Protein AF-A0A9Q1H5B0-F1 (afdb_monomer_lite)

Sequence (128 aa):
MLDLVQNPGECILKRKNTSKLGCTRTYYPDGYRKRAAGLCFKSESKNEAGVTGKVIGTLGPFDDITVNGTKHRTSVYIFVVTEEFDLWEDKLRIGRTRKWFPIEDAFKQLHRYKPNQESYLREAIMDT

Organism: Holothuria leucospilota (NCBI:txid206669)

Secondary structure (DSSP, 8-state):
-----PPP--B---------TT-PPPB-TTSPEEEEEEEEES-SS--BTTEEEEEEEEEEEEEEE-TT--EEEEEEEEEEEEEE-S--HHHHHH------B-HHHHHHHHHHH-GGGHHHHHHHHHT-

Radius of gyration: 15.84 Å; chains: 1; bounding box: 51×31×33 Å

Structure (mmCIF, N/CA/C/O backbone):
data_AF-A0A9Q1H5B0-F1
#
_entry.id   AF-A0A9Q1H5B0-F1
#
loop_
_atom_site.group_PDB
_atom_site.id
_atom_site.type_symbol
_atom_site.label_atom_id
_atom_site.label_alt_id
_atom_site.label_comp_id
_atom_site.label_asym_id
_atom_site.label_entity_id
_atom_site.label_seq_id
_atom_site.pdbx_PDB_ins_code
_atom_site.Cartn_x
_atom_site.Cartn_y
_atom_site.Cartn_z
_atom_site.occupancy
_atom_site.B_iso_or_equiv
_atom_site.auth_seq_id
_atom_site.auth_comp_id
_atom_site.auth_asym_id
_atom_site.auth_atom_id
_atom_site.pdbx_PDB_model_num
ATOM 1 N N . MET A 1 1 ? -31.238 -14.883 10.762 1.00 30.56 1 MET A N 1
ATOM 2 C CA . MET A 1 1 ? -30.325 -14.358 11.795 1.00 30.56 1 MET A CA 1
ATOM 3 C C . MET A 1 1 ? -28.898 -14.638 11.345 1.00 30.56 1 MET A C 1
ATOM 5 O O . MET A 1 1 ? -28.283 -15.597 11.787 1.00 30.56 1 MET A O 1
ATOM 9 N N . LEU A 1 2 ? -28.446 -13.847 10.375 1.00 21.27 2 LEU A N 1
ATOM 10 C CA . LEU A 1 2 ? -27.081 -13.787 9.842 1.00 21.27 2 LEU A CA 1
ATOM 11 C C . LEU A 1 2 ? -26.926 -12.358 9.315 1.00 21.27 2 LEU A C 1
ATOM 13 O O . LEU A 1 2 ? -26.935 -12.101 8.115 1.00 21.27 2 LEU A O 1
ATOM 17 N N . ASP A 1 3 ? -26.934 -11.425 10.255 1.00 23.72 3 ASP A N 1
ATOM 18 C CA . ASP A 1 3 ? -26.729 -10.006 10.003 1.00 23.72 3 ASP A CA 1
ATOM 19 C C . ASP A 1 3 ? -25.221 -9.698 10.066 1.00 23.72 3 ASP A C 1
ATOM 21 O O . ASP A 1 3 ? -24.465 -10.460 10.668 1.00 23.72 3 ASP A O 1
ATOM 25 N N . LEU A 1 4 ? -24.806 -8.566 9.482 1.00 26.80 4 LEU A N 1
ATOM 26 C CA . LEU A 1 4 ? -23.414 -8.104 9.295 1.00 26.80 4 LEU A CA 1
ATOM 27 C C . LEU A 1 4 ? -22.636 -8.713 8.108 1.00 26.80 4 LEU A C 1
ATOM 29 O O . LEU A 1 4 ? -21.737 -9.531 8.277 1.00 26.80 4 LEU A O 1
ATOM 33 N N . VAL A 1 5 ? -22.817 -8.102 6.934 1.00 28.48 5 VAL A N 1
ATOM 34 C CA . VAL A 1 5 ? -21.684 -7.450 6.248 1.00 28.48 5 VAL A CA 1
ATOM 35 C C . VAL A 1 5 ? -22.138 -6.034 5.881 1.00 28.48 5 VAL A C 1
ATOM 37 O O . VAL A 1 5 ? -23.108 -5.871 5.146 1.00 28.48 5 VAL A O 1
ATOM 40 N N . GLN A 1 6 ? -21.498 -4.999 6.435 1.00 27.52 6 GLN A N 1
ATOM 41 C CA . GLN A 1 6 ? -21.782 -3.609 6.047 1.00 27.52 6 GLN A CA 1
ATOM 42 C C . GLN A 1 6 ? -21.015 -3.231 4.769 1.00 27.52 6 GLN A C 1
ATOM 44 O O . GLN A 1 6 ? -19.975 -3.810 4.464 1.00 27.52 6 GLN A O 1
ATOM 49 N N . ASN A 1 7 ? -21.570 -2.281 4.010 1.00 36.81 7 ASN A N 1
ATOM 50 C CA . ASN A 1 7 ? -21.180 -1.998 2.625 1.00 36.81 7 ASN A CA 1
ATOM 51 C C . ASN A 1 7 ? -19.716 -1.530 2.430 1.00 36.81 7 ASN A C 1
ATOM 53 O O . ASN A 1 7 ? -19.107 -0.984 3.353 1.00 36.81 7 ASN A O 1
ATOM 57 N N . PRO A 1 8 ? -19.148 -1.732 1.223 1.00 50.50 8 PRO A N 1
ATOM 58 C CA . PRO A 1 8 ? -17.708 -1.660 0.993 1.00 50.50 8 PRO A CA 1
ATOM 59 C C . PRO A 1 8 ? -17.161 -0.250 0.723 1.00 50.50 8 PRO A C 1
ATOM 61 O O . PRO A 1 8 ? -17.848 0.629 0.207 1.00 50.50 8 PRO A O 1
ATOM 64 N N . GLY A 1 9 ? -15.845 -0.120 0.926 1.00 38.59 9 GLY A N 1
ATOM 65 C CA . GLY A 1 9 ? -14.994 0.821 0.196 1.00 38.59 9 GLY A CA 1
ATOM 66 C C . GLY A 1 9 ? -14.477 2.028 0.979 1.00 38.59 9 GLY A C 1
ATOM 67 O O . GLY A 1 9 ? -15.200 2.990 1.194 1.00 38.59 9 GLY A O 1
ATOM 68 N N . GLU A 1 10 ? -13.173 2.037 1.274 1.00 35.12 10 GLU A N 1
ATOM 69 C CA . GLU A 1 10 ? -12.375 3.252 1.512 1.00 35.12 10 GLU A CA 1
ATOM 70 C C . GLU A 1 10 ? -10.872 2.898 1.510 1.00 35.12 10 GLU A C 1
ATOM 72 O O . GLU A 1 10 ? -10.498 1.946 2.190 1.00 35.12 10 GLU A O 1
ATOM 77 N N . CYS A 1 11 ? -9.989 3.615 0.787 1.00 38.66 11 CYS A N 1
ATOM 78 C CA . CYS A 1 11 ? -8.556 3.248 0.744 1.00 38.66 11 CYS A CA 1
ATOM 79 C C . CYS A 1 11 ? -7.533 4.367 0.384 1.00 38.66 11 CYS A C 1
ATOM 81 O O . CYS A 1 11 ? -7.876 5.429 -0.133 1.00 38.66 11 CYS A O 1
ATOM 83 N N . ILE A 1 12 ? -6.247 4.037 0.618 1.00 43.06 12 ILE A N 1
ATOM 84 C CA . ILE A 1 12 ? -4.976 4.601 0.080 1.00 43.06 12 ILE A CA 1
ATOM 85 C C . ILE A 1 12 ? -4.292 5.815 0.764 1.00 43.06 12 ILE A C 1
ATOM 87 O O . ILE A 1 12 ? -4.797 6.927 0.885 1.00 43.06 12 ILE A O 1
ATOM 91 N N . LEU A 1 13 ? -3.012 5.590 1.108 1.00 41.44 13 LEU A N 1
ATOM 92 C CA . LEU A 1 13 ? -2.120 6.444 1.907 1.00 41.44 13 LEU A CA 1
ATOM 93 C C . LEU A 1 13 ? -1.075 7.205 1.063 1.00 41.44 13 LEU A C 1
ATOM 95 O O . LEU A 1 13 ? 0.059 6.755 0.865 1.00 41.44 13 LEU A O 1
ATOM 99 N N . LYS A 1 14 ? -1.418 8.415 0.606 1.00 38.38 14 LYS A N 1
ATOM 100 C CA . LYS A 1 14 ? -0.559 9.258 -0.255 1.00 38.38 14 LYS A CA 1
ATOM 101 C C . LYS A 1 14 ? 0.839 9.527 0.339 1.00 38.38 14 LYS A C 1
ATOM 103 O O . LYS A 1 14 ? 0.997 9.773 1.533 1.00 38.38 14 LYS A O 1
ATOM 108 N N . ARG A 1 15 ? 1.870 9.546 -0.517 1.00 40.00 15 ARG A N 1
ATOM 109 C CA . ARG A 1 15 ? 3.246 9.986 -0.198 1.00 40.00 15 ARG A CA 1
ATOM 110 C C . ARG A 1 15 ? 3.581 11.271 -0.965 1.00 40.00 15 ARG A C 1
ATOM 112 O O . ARG A 1 15 ? 3.492 11.281 -2.192 1.00 40.00 15 ARG A O 1
ATOM 119 N N . LYS A 1 16 ? 4.029 12.324 -0.266 1.00 34.78 16 LYS A N 1
ATOM 120 C CA . LYS A 1 16 ? 4.820 13.417 -0.871 1.00 34.78 16 LYS A CA 1
ATOM 121 C C . LYS A 1 16 ? 6.293 12.994 -0.945 1.00 34.78 16 LYS A C 1
ATOM 123 O O . LYS A 1 16 ? 6.766 12.225 -0.109 1.00 34.78 16 LYS A O 1
ATOM 128 N N . ASN A 1 17 ? 7.005 13.449 -1.973 1.00 37.06 17 ASN A N 1
ATOM 129 C CA . ASN A 1 17 ? 8.374 13.010 -2.233 1.00 37.06 17 ASN A CA 1
ATOM 130 C C . ASN A 1 17 ? 9.398 13.845 -1.456 1.00 37.06 17 ASN A C 1
ATOM 132 O O . ASN A 1 17 ? 9.550 15.034 -1.710 1.00 37.06 17 ASN A O 1
ATOM 136 N N . THR A 1 18 ? 10.158 13.178 -0.591 1.00 43.78 18 THR A N 1
ATOM 137 C CA . THR A 1 18 ? 11.496 13.590 -0.153 1.00 43.78 18 THR A CA 1
ATOM 138 C C . THR A 1 18 ? 12.437 12.387 -0.241 1.00 43.78 18 THR A C 1
ATOM 140 O O . THR A 1 18 ? 12.022 11.225 -0.104 1.00 43.78 18 THR A O 1
ATOM 143 N N . SER A 1 19 ? 13.708 12.655 -0.528 1.00 44.03 19 SER A N 1
ATOM 144 C CA . SER A 1 19 ? 14.788 11.672 -0.598 1.00 44.03 19 SER A CA 1
ATOM 145 C C . SER A 1 19 ? 15.261 11.302 0.814 1.00 44.03 19 SER A C 1
ATOM 147 O O . SER A 1 19 ? 15.950 12.083 1.462 1.00 44.03 19 SER A O 1
ATOM 149 N N . LYS A 1 20 ? 14.938 10.091 1.302 1.00 47.12 20 LYS A N 1
ATOM 150 C CA . LYS A 1 20 ? 15.634 9.530 2.478 1.00 47.12 20 LYS A CA 1
ATOM 151 C C . LYS A 1 20 ? 17.094 9.251 2.080 1.00 47.12 20 LYS A C 1
ATOM 153 O O . LYS A 1 20 ? 17.353 8.272 1.375 1.00 47.12 20 LYS A O 1
ATOM 158 N N . LEU A 1 21 ? 18.032 10.086 2.541 1.00 38.44 21 LEU A N 1
ATOM 159 C CA . LEU A 1 21 ? 19.436 9.681 2.680 1.00 38.44 21 LEU A CA 1
ATOM 160 C C . LEU A 1 21 ? 19.513 8.456 3.615 1.00 38.44 21 LEU A C 1
ATOM 162 O O . LEU A 1 21 ? 18.603 8.221 4.410 1.00 38.44 21 LEU A O 1
ATOM 166 N N . GLY A 1 22 ? 20.558 7.638 3.477 1.00 47.88 22 GLY A N 1
ATOM 167 C CA . GLY A 1 22 ? 20.731 6.412 4.272 1.00 47.88 22 GLY A CA 1
ATOM 168 C C . GLY A 1 22 ? 19.761 5.263 3.945 1.00 47.88 22 GLY A C 1
ATOM 169 O O . GLY A 1 22 ? 19.805 4.223 4.592 1.00 47.88 22 GLY A O 1
ATOM 170 N N . CYS A 1 23 ? 18.884 5.402 2.943 1.00 54.41 23 CYS A N 1
ATOM 171 C CA . CYS A 1 23 ? 17.970 4.333 2.532 1.00 54.41 23 CYS A CA 1
ATOM 172 C C . CYS A 1 23 ? 18.693 3.268 1.685 1.00 54.41 23 CYS A C 1
ATOM 174 O O . CYS A 1 23 ? 18.679 3.327 0.450 1.00 54.41 23 CYS A O 1
ATOM 176 N N . THR A 1 24 ? 19.303 2.285 2.355 1.00 56.81 24 THR A N 1
ATOM 177 C CA . THR A 1 24 ? 19.854 1.070 1.735 1.00 56.81 24 THR A CA 1
ATOM 178 C C . THR A 1 24 ? 18.800 0.399 0.854 1.00 56.81 24 THR A C 1
ATOM 180 O O . THR A 1 24 ? 17.672 0.151 1.283 1.00 56.81 24 THR A O 1
ATOM 183 N N . ARG A 1 25 ? 19.149 0.125 -0.407 1.00 70.19 25 ARG A N 1
ATOM 184 C CA . ARG A 1 25 ? 18.244 -0.475 -1.397 1.00 70.19 25 ARG A CA 1
ATOM 185 C C . ARG A 1 25 ? 18.563 -1.954 -1.569 1.00 70.19 25 ARG A C 1
ATOM 187 O O . ARG A 1 25 ? 19.705 -2.299 -1.848 1.00 70.19 25 ARG A O 1
ATOM 194 N N . THR A 1 26 ? 17.548 -2.804 -1.470 1.00 75.50 26 THR A N 1
ATOM 195 C CA . THR A 1 26 ? 17.643 -4.235 -1.776 1.00 75.50 26 THR A CA 1
ATOM 196 C C . THR A 1 26 ? 17.128 -4.526 -3.188 1.00 75.50 26 THR A C 1
ATOM 198 O O . THR A 1 26 ? 16.216 -3.856 -3.686 1.00 75.50 26 THR A O 1
ATOM 201 N N . TYR A 1 27 ? 17.711 -5.533 -3.839 1.00 80.44 27 TYR A N 1
ATOM 202 C CA . TYR A 1 27 ? 17.414 -5.923 -5.222 1.00 80.44 27 TYR A CA 1
ATOM 203 C C . TYR A 1 27 ? 17.225 -7.444 -5.339 1.00 80.44 27 TYR A C 1
ATOM 205 O O . TYR A 1 27 ? 17.647 -8.204 -4.464 1.00 80.44 27 TYR A O 1
ATOM 213 N N . TYR A 1 28 ? 16.550 -7.879 -6.398 1.00 77.56 28 TYR A N 1
ATOM 214 C CA . TYR A 1 28 ? 16.508 -9.262 -6.877 1.00 77.56 28 TYR A CA 1
ATOM 215 C C . TYR A 1 28 ? 17.679 -9.528 -7.855 1.00 77.56 28 TYR A C 1
ATOM 217 O O . TYR A 1 28 ? 18.228 -8.568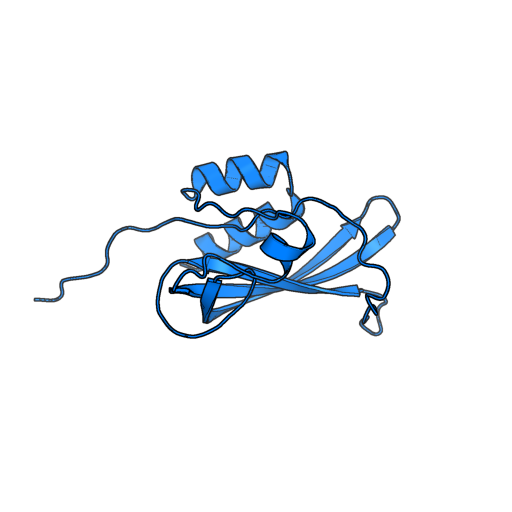 -8.404 1.00 77.56 28 TYR A O 1
ATOM 225 N N . PRO A 1 29 ? 18.063 -10.798 -8.110 1.00 86.56 29 PRO A N 1
ATOM 226 C CA . PRO A 1 29 ? 19.161 -11.137 -9.029 1.00 86.56 29 PRO A CA 1
ATOM 227 C C . PRO A 1 29 ? 18.964 -10.672 -10.485 1.00 86.56 29 PRO A C 1
ATOM 229 O O . PRO A 1 29 ? 19.935 -10.459 -11.198 1.00 86.56 29 PRO A O 1
ATOM 232 N N . ASP A 1 30 ? 17.718 -10.465 -10.916 1.00 86.25 30 ASP A N 1
ATOM 233 C CA . ASP A 1 30 ? 17.324 -9.947 -12.240 1.00 86.25 30 ASP A CA 1
ATOM 234 C C . ASP A 1 30 ? 17.386 -8.400 -12.356 1.00 86.25 30 ASP A C 1
ATOM 236 O O . ASP A 1 30 ? 16.964 -7.800 -13.358 1.00 86.25 30 ASP A O 1
ATOM 240 N N . GLY A 1 31 ? 17.911 -7.741 -11.318 1.00 83.31 31 GLY A N 1
ATOM 241 C CA . GLY A 1 31 ? 18.101 -6.295 -11.229 1.00 83.31 31 GLY A CA 1
ATOM 242 C C . GLY A 1 31 ? 16.871 -5.509 -10.767 1.00 83.31 31 GLY A C 1
ATOM 243 O O . GLY A 1 31 ? 16.953 -4.287 -10.645 1.00 83.31 31 GLY A O 1
ATOM 244 N N . TYR A 1 32 ? 15.734 -6.156 -10.483 1.00 84.31 32 TYR A N 1
ATOM 245 C CA . TYR A 1 32 ? 14.561 -5.451 -9.962 1.00 84.31 32 TYR A CA 1
ATOM 246 C C . TYR A 1 32 ? 14.786 -4.997 -8.515 1.00 84.31 32 TYR A C 1
ATOM 248 O O . TYR A 1 32 ? 15.145 -5.788 -7.641 1.00 84.31 32 TYR A O 1
ATOM 256 N N . ARG A 1 33 ? 14.539 -3.717 -8.214 1.00 83.44 33 ARG A N 1
ATOM 257 C CA . ARG A 1 33 ? 14.556 -3.215 -6.833 1.00 83.44 33 ARG A CA 1
ATOM 258 C C . ARG A 1 33 ? 13.353 -3.754 -6.061 1.00 83.44 33 ARG A C 1
ATOM 260 O O . ARG A 1 33 ? 12.223 -3.580 -6.515 1.00 83.44 33 ARG A O 1
ATOM 267 N N . LYS A 1 34 ? 13.574 -4.301 -4.861 1.00 72.38 34 LYS A N 1
ATOM 268 C CA . LYS A 1 34 ? 12.485 -4.760 -3.983 1.00 72.38 34 LYS A CA 1
ATOM 269 C C . LYS A 1 34 ? 11.687 -3.565 -3.437 1.00 72.38 34 LYS A C 1
ATOM 271 O O . LYS A 1 34 ? 12.268 -2.592 -2.945 1.00 72.38 34 LYS A O 1
ATOM 276 N N . ARG A 1 35 ? 10.358 -3.643 -3.509 1.00 78.94 35 ARG A N 1
ATOM 277 C CA . ARG A 1 35 ? 9.389 -2.743 -2.863 1.00 78.94 35 ARG A CA 1
ATOM 278 C C . ARG A 1 35 ? 8.288 -3.579 -2.200 1.00 78.94 35 ARG A C 1
ATOM 280 O O . ARG A 1 35 ? 7.937 -4.641 -2.706 1.00 78.94 35 ARG A O 1
ATOM 287 N N . ALA A 1 36 ? 7.706 -3.054 -1.129 1.00 70.50 36 ALA A N 1
ATOM 288 C CA . ALA A 1 36 ? 6.415 -3.492 -0.603 1.00 70.50 36 ALA A CA 1
ATOM 289 C C . ALA A 1 36 ? 5.407 -2.338 -0.725 1.00 70.50 36 ALA A C 1
ATOM 291 O O . ALA A 1 36 ? 5.810 -1.170 -0.775 1.00 70.50 36 ALA A O 1
ATOM 292 N N . ALA A 1 37 ? 4.116 -2.658 -0.780 1.00 77.00 37 ALA A N 1
ATOM 293 C CA . ALA A 1 37 ? 3.025 -1.700 -0.636 1.00 77.00 37 ALA A CA 1
ATOM 294 C C . ALA A 1 37 ? 1.802 -2.373 0.011 1.00 77.00 37 ALA A C 1
ATOM 296 O O . ALA A 1 37 ? 1.508 -3.530 -0.279 1.00 77.00 37 ALA A O 1
ATOM 297 N N . GLY A 1 38 ? 1.080 -1.643 0.863 1.00 68.81 38 GLY A N 1
ATOM 298 C CA . GLY A 1 38 ? -0.188 -2.089 1.443 1.00 68.81 38 GLY A CA 1
ATOM 299 C C . GLY A 1 38 ? -1.380 -1.328 0.864 1.00 68.81 38 GLY A C 1
ATOM 300 O O . GLY A 1 38 ? -1.364 -0.094 0.816 1.00 68.81 38 GLY A O 1
ATOM 301 N N . LEU A 1 39 ? -2.425 -2.052 0.467 1.00 70.19 39 LEU A N 1
ATOM 302 C CA . LEU A 1 39 ? -3.771 -1.509 0.285 1.00 70.19 39 LEU A CA 1
ATOM 303 C C . LEU A 1 39 ? -4.538 -1.695 1.594 1.00 70.19 39 LEU A C 1
ATOM 305 O O . LEU A 1 39 ? -4.621 -2.806 2.107 1.00 70.19 39 LEU A O 1
ATOM 309 N N . CYS A 1 40 ? -5.043 -0.594 2.149 1.00 64.62 40 CYS A N 1
ATOM 310 C CA . CYS A 1 40 ? -5.649 -0.554 3.480 1.00 64.62 40 CYS A CA 1
ATOM 311 C C . CYS A 1 40 ? -7.182 -0.451 3.405 1.00 64.62 40 CYS A C 1
ATOM 313 O O . CYS A 1 40 ? -7.684 0.384 2.656 1.00 64.62 40 CYS A O 1
ATOM 315 N N . PHE A 1 41 ? -7.858 -1.248 4.237 1.00 62.62 41 PHE A N 1
ATOM 316 C CA . PHE A 1 41 ? -9.302 -1.321 4.552 1.00 62.62 41 PHE A CA 1
ATOM 317 C C . PHE A 1 41 ? -9.463 -1.218 6.103 1.00 62.62 41 PHE A C 1
ATOM 319 O O . PHE A 1 41 ? -8.505 -0.753 6.705 1.00 62.62 41 PHE A O 1
ATOM 326 N N . LYS A 1 42 ? -10.552 -1.608 6.813 1.00 57.16 42 LYS A N 1
ATOM 327 C CA . LYS A 1 42 ? -10.722 -1.378 8.297 1.00 57.16 42 LYS A CA 1
ATOM 328 C C . LYS A 1 42 ? -11.140 -2.618 9.164 1.00 57.16 42 LYS A C 1
ATOM 330 O O . LYS A 1 42 ? -12.245 -3.110 8.980 1.00 57.16 42 LYS A O 1
ATOM 335 N N . SER A 1 43 ? -10.259 -3.136 10.055 1.00 57.31 43 SER A N 1
ATOM 336 C CA . SER A 1 43 ? -10.413 -4.193 11.112 1.00 57.31 43 SER A CA 1
ATOM 337 C C . SER A 1 43 ? -9.089 -4.420 11.914 1.00 57.31 43 SER A C 1
ATOM 339 O O . SER A 1 43 ? -8.084 -3.827 11.563 1.00 57.31 43 SER A O 1
ATOM 341 N N . GLU A 1 44 ? -9.002 -5.298 12.935 1.00 36.50 44 GLU A N 1
ATOM 342 C CA . GLU A 1 44 ? -7.921 -5.250 13.972 1.00 36.50 44 GLU A CA 1
ATOM 343 C C . GLU A 1 44 ? -6.523 -5.958 13.748 1.00 36.50 44 GLU A C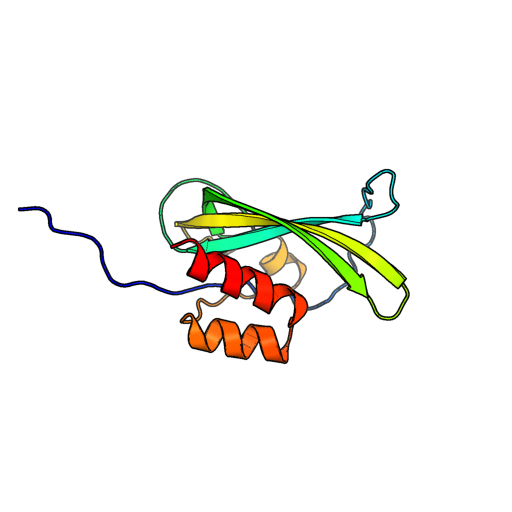 1
ATOM 345 O O . GLU A 1 44 ? -6.400 -6.835 12.896 1.00 36.50 44 GLU A O 1
ATOM 350 N N . SER A 1 45 ? -5.463 -5.590 14.528 1.00 36.69 45 SER A N 1
ATOM 351 C CA . SER A 1 45 ? -3.993 -5.988 14.568 1.00 36.69 45 SER A CA 1
ATOM 352 C C . SER A 1 45 ? -2.831 -4.947 14.297 1.00 36.69 45 SER A C 1
ATOM 354 O O . SER A 1 45 ? -2.814 -3.955 15.013 1.00 36.69 45 SER A O 1
ATOM 356 N N . LYS A 1 46 ? -1.777 -5.127 13.444 1.00 41.03 46 LYS A N 1
ATOM 357 C CA . LYS A 1 46 ? -0.552 -4.225 13.288 1.00 41.03 46 LYS A CA 1
ATOM 358 C C . LYS A 1 46 ? 0.309 -4.470 11.987 1.00 41.03 46 LYS A C 1
ATOM 360 O O . LYS A 1 46 ? 0.511 -5.631 11.670 1.00 41.03 46 LYS A O 1
ATOM 365 N N . ASN A 1 47 ? 0.981 -3.533 11.251 1.00 42.88 47 ASN A N 1
ATOM 366 C CA . ASN A 1 47 ? 1.065 -2.035 11.168 1.00 42.88 47 ASN A CA 1
ATOM 367 C C . ASN A 1 47 ? 1.957 -1.461 9.998 1.00 42.88 47 ASN A C 1
ATOM 369 O O . ASN A 1 47 ? 3.080 -1.933 9.839 1.00 42.88 47 ASN A O 1
ATOM 373 N N . GLU A 1 48 ? 1.563 -0.356 9.312 1.00 55.50 48 GLU A N 1
ATOM 374 C CA . GLU A 1 48 ? 2.451 0.628 8.603 1.00 55.50 48 GLU A CA 1
ATOM 375 C C . GLU A 1 48 ? 1.769 2.025 8.418 1.00 55.50 48 GLU A C 1
ATOM 377 O O . GLU A 1 48 ? 0.553 2.144 8.438 1.00 55.50 48 GLU A O 1
ATOM 382 N N . ALA A 1 49 ? 2.525 3.119 8.218 1.00 65.00 49 ALA A N 1
ATOM 383 C CA . ALA A 1 49 ? 2.023 4.489 7.945 1.00 65.00 49 ALA A CA 1
ATOM 384 C C . ALA A 1 49 ? 1.100 5.132 9.017 1.00 65.00 49 ALA A C 1
ATOM 386 O O . ALA A 1 49 ? 0.269 5.993 8.710 1.00 65.00 49 ALA A O 1
ATOM 387 N N . GLY A 1 50 ? 1.289 4.757 10.286 1.00 73.69 50 GLY A N 1
ATOM 388 C CA . GLY A 1 50 ? 0.495 5.259 11.416 1.00 73.69 50 GLY A CA 1
ATOM 389 C C . GLY A 1 50 ? -0.881 4.606 11.539 1.00 73.69 50 GLY A C 1
ATOM 390 O O . GLY A 1 50 ? -1.683 5.035 12.363 1.00 73.69 50 GLY A O 1
ATOM 391 N N . VAL A 1 51 ? -1.143 3.583 10.726 1.00 78.62 51 VAL A N 1
ATOM 392 C CA . VAL A 1 51 ? -2.285 2.691 10.864 1.00 78.62 51 VAL A CA 1
ATOM 393 C C . VAL A 1 51 ? -1.791 1.290 11.186 1.00 78.62 51 VAL A C 1
ATOM 395 O O . VAL A 1 51 ? -0.777 0.815 10.666 1.00 78.62 51 VAL A O 1
ATOM 398 N N . THR A 1 52 ? -2.504 0.618 12.073 1.00 77.50 52 THR A N 1
ATOM 399 C CA . THR A 1 52 ? -2.215 -0.770 12.426 1.00 77.50 52 THR A CA 1
ATOM 400 C C . THR A 1 52 ? -3.073 -1.701 11.536 1.00 77.50 52 THR A C 1
ATOM 402 O O . THR A 1 52 ? -3.897 -1.181 10.787 1.00 77.50 52 THR A O 1
ATOM 405 N N . GLY A 1 53 ? -2.929 -3.037 11.531 1.00 75.69 53 GLY A N 1
ATOM 406 C CA . GLY A 1 53 ? -3.834 -3.901 10.736 1.00 75.69 53 GLY A CA 1
ATOM 407 C C . GLY A 1 53 ? -3.443 -5.366 10.511 1.00 75.69 53 GLY A C 1
ATOM 408 O O . GLY A 1 53 ? -2.304 -5.755 10.758 1.00 75.69 53 GLY A O 1
ATOM 409 N N . LYS A 1 54 ? -4.391 -6.175 10.018 1.00 78.38 54 LYS A N 1
ATOM 410 C CA . LYS A 1 54 ? -4.183 -7.580 9.612 1.00 78.38 54 LYS A CA 1
ATOM 411 C C . LYS A 1 54 ? -3.961 -7.674 8.105 1.00 78.38 54 LYS A C 1
ATOM 413 O O . LYS A 1 54 ? -4.759 -7.131 7.347 1.00 78.38 54 LYS A O 1
ATOM 418 N N . VAL A 1 55 ? -2.947 -8.418 7.655 1.00 83.31 55 VAL A N 1
ATOM 419 C CA . VAL A 1 55 ? -2.858 -8.858 6.248 1.00 83.31 55 VAL A CA 1
ATOM 420 C C . VAL A 1 55 ? -3.883 -9.972 6.017 1.00 83.31 55 VAL A C 1
ATOM 422 O O . VAL A 1 55 ? -3.850 -10.984 6.718 1.00 83.31 55 VAL A O 1
ATOM 425 N N . ILE A 1 56 ? -4.779 -9.792 5.045 1.00 83.00 56 ILE A N 1
ATOM 426 C CA . ILE A 1 56 ? -5.783 -10.799 4.651 1.00 83.00 56 ILE A CA 1
ATOM 427 C C . ILE A 1 56 ? -5.517 -11.421 3.277 1.00 83.00 56 ILE A C 1
ATOM 429 O O . ILE A 1 56 ? -6.034 -12.495 2.999 1.00 83.00 56 ILE A O 1
ATOM 433 N N . GLY A 1 57 ? -4.695 -10.785 2.438 1.00 83.75 57 GLY A N 1
ATOM 434 C CA . GLY A 1 57 ? -4.415 -11.252 1.081 1.00 83.75 57 GLY A CA 1
ATOM 435 C C . GLY A 1 57 ? -3.105 -10.698 0.526 1.00 83.75 57 GLY A C 1
ATOM 436 O O . GLY A 1 57 ? -2.530 -9.750 1.064 1.00 83.75 57 GLY A O 1
ATOM 437 N N . THR A 1 58 ? -2.620 -11.301 -0.557 1.00 86.88 58 THR A N 1
ATOM 438 C CA . THR A 1 58 ? -1.421 -10.867 -1.290 1.00 86.88 58 THR A CA 1
ATOM 439 C C . THR A 1 58 ? -1.738 -10.892 -2.778 1.00 86.88 58 THR A C 1
ATOM 441 O O . THR A 1 58 ? -1.930 -11.968 -3.327 1.00 86.88 58 THR A O 1
ATOM 444 N N . LEU A 1 59 ? -1.749 -9.723 -3.420 1.00 84.94 59 LEU A N 1
ATOM 445 C CA . LEU A 1 59 ? -2.005 -9.572 -4.863 1.00 84.94 59 LEU A CA 1
ATOM 446 C C . LEU A 1 59 ? -0.767 -9.894 -5.717 1.00 84.94 59 LEU A C 1
ATOM 448 O O . LEU A 1 59 ? -0.821 -9.921 -6.939 1.00 84.94 59 LEU A O 1
ATOM 452 N N . GLY A 1 60 ? 0.379 -10.128 -5.072 1.00 79.88 60 GLY A N 1
ATOM 453 C CA . GLY A 1 60 ? 1.596 -10.593 -5.729 1.00 79.88 60 GLY A CA 1
ATOM 454 C C . GLY A 1 60 ? 2.565 -9.478 -6.144 1.00 79.88 60 GLY A C 1
ATOM 455 O O . GLY A 1 60 ? 2.491 -8.356 -5.629 1.00 79.88 60 GLY A O 1
ATOM 456 N N . PRO A 1 61 ? 3.559 -9.813 -6.991 1.00 87.62 61 PRO A N 1
ATOM 457 C CA . PRO A 1 61 ? 4.629 -8.913 -7.403 1.00 87.62 61 PRO A CA 1
ATOM 458 C C . PRO A 1 61 ? 4.266 -8.110 -8.662 1.00 87.62 61 PRO A C 1
ATOM 460 O O . PRO A 1 61 ? 4.266 -8.635 -9.771 1.00 87.62 61 PRO A O 1
ATOM 463 N N . PHE A 1 62 ? 4.059 -6.804 -8.506 1.00 89.88 62 PHE A N 1
ATOM 464 C CA . PHE A 1 62 ? 3.868 -5.879 -9.624 1.00 89.88 62 PHE A CA 1
ATOM 465 C C . PHE A 1 62 ? 5.207 -5.291 -10.084 1.00 89.88 62 PHE A C 1
ATOM 467 O O . PHE A 1 62 ? 5.874 -4.565 -9.326 1.00 89.88 62 PHE A O 1
ATOM 474 N N . ASP A 1 63 ? 5.576 -5.594 -11.329 1.00 92.62 63 ASP A N 1
ATOM 475 C CA . ASP A 1 63 ? 6.796 -5.121 -11.985 1.00 92.62 63 ASP A CA 1
ATOM 476 C C . ASP A 1 63 ? 6.562 -3.808 -12.752 1.00 92.62 63 ASP A C 1
ATOM 478 O O . ASP A 1 63 ? 5.562 -3.618 -13.437 1.00 92.62 63 ASP A O 1
ATOM 482 N N . ASP A 1 64 ? 7.499 -2.873 -12.596 1.00 90.31 64 ASP A N 1
ATOM 483 C CA . ASP A 1 64 ? 7.376 -1.465 -12.983 1.00 90.31 64 ASP A CA 1
ATOM 484 C C . ASP A 1 64 ? 8.747 -0.953 -13.456 1.00 90.31 64 ASP A C 1
ATOM 486 O O . ASP A 1 64 ? 9.707 -0.934 -12.681 1.00 90.31 64 ASP A O 1
ATOM 490 N N . ILE A 1 65 ? 8.856 -0.552 -14.728 1.00 89.94 65 ILE A N 1
ATOM 491 C CA . ILE A 1 65 ? 10.074 0.034 -15.308 1.00 89.94 65 ILE A CA 1
ATOM 492 C C . ILE A 1 65 ? 9.812 1.515 -15.578 1.00 89.94 65 ILE A C 1
ATOM 494 O O . ILE A 1 65 ? 8.996 1.877 -16.422 1.00 89.94 65 ILE A O 1
ATOM 498 N N . THR A 1 66 ? 10.510 2.389 -14.855 1.00 86.31 66 THR A N 1
ATOM 499 C CA . THR A 1 66 ? 10.345 3.841 -15.006 1.00 86.31 66 THR A CA 1
ATOM 500 C C . THR A 1 66 ? 10.998 4.367 -16.286 1.00 86.31 66 THR A C 1
ATOM 502 O O . THR A 1 66 ? 11.902 3.748 -16.840 1.00 86.31 66 THR A O 1
ATOM 505 N N . VAL A 1 67 ? 10.620 5.581 -16.706 1.00 85.69 67 VAL A N 1
ATOM 506 C CA . VAL A 1 67 ? 11.140 6.266 -17.913 1.00 85.69 67 VAL A CA 1
ATOM 507 C C . VAL A 1 67 ? 12.668 6.431 -17.980 1.00 85.69 67 VAL A C 1
ATOM 509 O O . VAL A 1 67 ? 13.206 6.688 -19.047 1.00 85.69 67 VAL A O 1
ATOM 512 N N . ASN A 1 68 ? 13.379 6.276 -16.858 1.00 89.06 68 ASN A N 1
ATOM 513 C CA . ASN A 1 68 ? 14.846 6.272 -16.780 1.00 89.06 68 ASN A CA 1
ATOM 514 C C . ASN A 1 68 ? 15.443 4.857 -16.588 1.00 89.06 68 ASN A C 1
ATOM 516 O O . ASN A 1 68 ? 16.541 4.723 -16.053 1.00 89.06 68 ASN A O 1
ATOM 520 N N . GLY A 1 69 ? 14.701 3.802 -16.936 1.00 89.62 69 GLY A N 1
ATOM 521 C CA . GLY A 1 69 ? 15.137 2.404 -16.869 1.00 89.62 69 GLY A CA 1
ATOM 522 C C . GLY A 1 69 ? 15.188 1.780 -15.467 1.00 89.62 69 GLY A C 1
ATOM 523 O O . GLY A 1 69 ? 15.687 0.664 -15.323 1.00 89.62 69 GLY A O 1
ATOM 524 N N . THR A 1 70 ? 14.689 2.445 -14.413 1.00 87.62 70 THR A N 1
ATOM 525 C CA . THR A 1 70 ? 14.737 1.870 -13.055 1.00 87.62 70 THR A CA 1
ATOM 526 C C . THR A 1 70 ? 13.675 0.783 -12.899 1.00 87.62 70 THR A C 1
ATOM 528 O O . THR A 1 70 ? 12.481 1.074 -12.824 1.00 87.62 70 THR A O 1
ATOM 531 N N . LYS A 1 71 ? 14.126 -0.470 -12.792 1.00 89.19 71 LYS A N 1
ATOM 532 C CA . LYS A 1 71 ? 13.289 -1.640 -12.510 1.00 89.19 71 LYS A CA 1
ATOM 533 C C . LYS A 1 71 ? 12.847 -1.686 -11.043 1.00 89.19 71 LYS A C 1
ATOM 535 O O . LYS A 1 71 ? 13.678 -1.646 -10.131 1.00 89.19 71 LYS A O 1
ATOM 540 N N . HIS A 1 72 ? 11.555 -1.864 -10.804 1.00 87.50 72 HIS A N 1
ATOM 541 C CA . HIS A 1 72 ? 10.958 -2.060 -9.486 1.00 87.50 72 HIS A CA 1
ATOM 542 C C . HIS A 1 72 ? 10.041 -3.281 -9.478 1.00 87.50 72 HIS A C 1
ATOM 544 O O . HIS A 1 72 ? 9.194 -3.392 -10.353 1.00 87.50 72 HIS A O 1
ATOM 550 N N . ARG A 1 73 ? 10.165 -4.146 -8.468 1.00 90.44 73 ARG A N 1
ATOM 551 C CA . ARG A 1 73 ? 9.223 -5.240 -8.192 1.00 90.44 73 ARG A CA 1
ATOM 552 C C . ARG A 1 73 ? 8.532 -4.972 -6.866 1.00 90.44 73 ARG A C 1
ATOM 554 O O . ARG A 1 73 ? 9.207 -4.706 -5.869 1.00 90.44 73 ARG A O 1
ATOM 561 N N . THR A 1 74 ? 7.204 -4.993 -6.862 1.00 87.12 74 THR A N 1
ATOM 562 C CA . THR A 1 74 ? 6.382 -4.487 -5.755 1.00 87.12 74 THR A CA 1
ATOM 563 C C . THR A 1 74 ? 5.441 -5.565 -5.252 1.00 87.12 74 THR A C 1
ATOM 565 O O . THR A 1 74 ? 4.413 -5.798 -5.874 1.00 87.12 74 THR A O 1
ATOM 568 N N . SER A 1 75 ? 5.757 -6.195 -4.123 1.00 84.69 75 SER A N 1
ATOM 569 C CA . SER A 1 75 ? 4.793 -7.080 -3.463 1.00 84.69 75 SER A CA 1
ATOM 570 C C . SER A 1 75 ? 3.668 -6.239 -2.859 1.00 84.69 75 SER A C 1
ATOM 572 O O . SER A 1 75 ? 3.939 -5.374 -2.018 1.00 84.69 75 SER A O 1
ATOM 574 N N . VAL A 1 76 ? 2.430 -6.468 -3.301 1.00 85.81 76 VAL A N 1
ATOM 575 C CA . VAL A 1 76 ? 1.242 -5.755 -2.811 1.00 85.81 76 VAL A CA 1
ATOM 576 C C . VAL A 1 76 ? 0.421 -6.657 -1.892 1.00 85.81 76 VAL A C 1
ATOM 578 O O . VAL A 1 76 ? 0.104 -7.795 -2.237 1.00 85.81 76 VAL A O 1
ATOM 581 N N . TYR A 1 77 ? 0.059 -6.124 -0.727 1.00 82.69 77 TYR A N 1
ATOM 582 C CA . TYR A 1 77 ? -0.695 -6.825 0.312 1.00 82.69 77 TYR A CA 1
ATOM 583 C C . TYR A 1 77 ? -2.040 -6.142 0.572 1.00 82.69 77 TYR A C 1
ATOM 585 O O . TYR A 1 77 ? -2.110 -4.912 0.635 1.00 82.69 77 TYR A O 1
ATOM 593 N N . ILE A 1 78 ? -3.089 -6.944 0.761 1.00 82.56 78 ILE A N 1
ATOM 594 C CA . ILE A 1 78 ? -4.410 -6.492 1.213 1.00 82.56 78 ILE A CA 1
ATOM 595 C C . ILE A 1 78 ? -4.412 -6.525 2.741 1.00 82.56 78 ILE A C 1
ATOM 597 O O . ILE A 1 78 ? -4.124 -7.557 3.353 1.00 82.56 78 ILE A O 1
ATOM 601 N N . PHE A 1 79 ? -4.704 -5.381 3.352 1.00 76.88 79 PHE A N 1
ATOM 602 C CA . PHE A 1 79 ? -4.483 -5.106 4.766 1.00 76.88 79 PHE A CA 1
ATOM 603 C C . PHE A 1 79 ? -5.673 -4.348 5.361 1.00 76.88 79 PHE A C 1
ATOM 605 O O . PHE A 1 79 ? -6.266 -3.501 4.702 1.00 76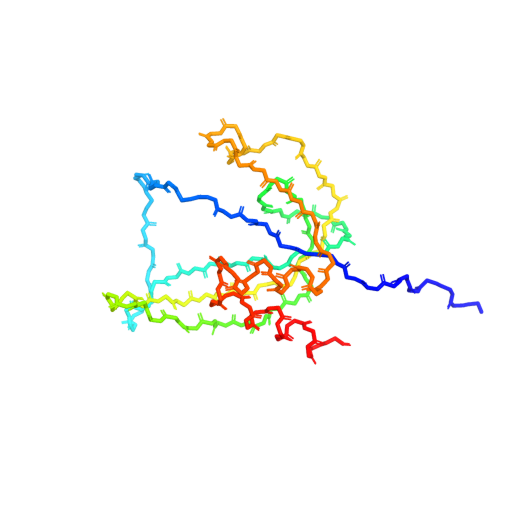.88 79 PHE A O 1
ATOM 612 N N . VAL A 1 80 ? -6.046 -4.637 6.602 1.00 80.00 80 VAL A N 1
ATOM 613 C CA . VAL A 1 80 ? -7.338 -4.223 7.174 1.00 80.00 80 VAL A CA 1
ATOM 614 C C . VAL A 1 80 ? -7.070 -3.565 8.540 1.00 80.00 80 VAL A C 1
ATOM 616 O O . VAL A 1 80 ? -6.359 -4.167 9.337 1.00 80.00 80 VAL A O 1
ATOM 619 N N . VAL A 1 81 ? -7.524 -2.314 8.755 1.00 80.69 81 VAL A N 1
ATOM 620 C CA . VAL A 1 81 ? -7.001 -1.323 9.741 1.00 80.69 81 VAL A CA 1
ATOM 621 C C . VAL A 1 81 ? -7.839 -1.091 11.008 1.00 80.69 81 VAL A C 1
ATOM 623 O O . VAL A 1 81 ? -9.042 -0.864 10.961 1.00 80.69 81 VAL A O 1
ATOM 626 N N . THR A 1 82 ? -7.147 -1.058 12.141 1.00 77.31 82 THR A N 1
ATOM 627 C CA . THR A 1 82 ? -7.641 -1.353 13.508 1.00 77.31 82 THR A CA 1
ATOM 628 C C . THR A 1 82 ? -7.953 -0.130 14.341 1.00 77.31 82 THR A C 1
ATOM 630 O O . THR A 1 82 ? -8.757 -0.164 15.259 1.00 77.31 82 THR A O 1
ATOM 633 N N . GLU A 1 83 ? -7.095 0.860 14.152 1.00 79.00 83 GLU A N 1
ATOM 634 C CA . GLU A 1 83 ? -6.604 1.765 15.177 1.00 79.00 83 GLU A CA 1
ATOM 635 C C . GLU A 1 83 ? -5.705 2.718 14.398 1.00 79.00 83 GLU A C 1
ATOM 637 O O . GLU A 1 83 ? -4.922 2.331 13.516 1.00 79.00 83 GLU A O 1
ATOM 642 N N . GLU A 1 84 ? -5.891 3.989 14.688 1.00 82.62 84 GLU A N 1
ATOM 643 C CA . GLU A 1 84 ? -5.416 5.081 13.871 1.00 82.62 84 GLU A CA 1
ATOM 644 C C . GLU A 1 84 ? -4.575 5.987 14.757 1.00 82.62 84 GLU A C 1
ATOM 646 O O . GLU A 1 84 ? -5.100 6.823 15.484 1.00 82.62 84 GLU A O 1
ATOM 651 N N . PHE A 1 85 ? -3.250 5.839 14.701 1.00 82.69 85 PHE A N 1
ATOM 652 C CA . PHE A 1 85 ? -2.370 6.688 15.493 1.00 82.69 85 PHE A CA 1
ATOM 653 C C . PHE A 1 85 ? -2.342 8.096 14.915 1.00 82.69 85 PHE A C 1
ATOM 655 O O . PHE A 1 85 ? -2.079 8.289 13.721 1.00 82.69 85 PHE A O 1
ATOM 662 N N . ASP A 1 86 ? -2.558 9.089 15.772 1.00 83.06 86 ASP A N 1
ATOM 663 C CA . ASP A 1 86 ? -2.443 10.493 15.397 1.00 83.06 86 ASP A CA 1
ATOM 664 C C . ASP A 1 86 ? -1.006 10.906 15.085 1.00 83.06 86 ASP A C 1
ATOM 666 O O . ASP A 1 86 ? -0.800 11.828 14.300 1.00 83.06 86 ASP A O 1
ATOM 670 N N . LEU A 1 87 ? -0.001 10.235 15.651 1.00 83.00 87 LEU A N 1
ATOM 671 C CA . LEU A 1 87 ? 1.416 10.524 15.434 1.00 83.00 87 LEU A CA 1
ATOM 672 C C . LEU A 1 87 ? 2.142 9.267 14.941 1.00 83.00 87 LEU A C 1
ATOM 674 O O . LEU A 1 87 ? 1.945 8.175 15.463 1.00 83.00 87 LEU A O 1
ATOM 678 N N . TRP A 1 88 ? 2.990 9.423 13.924 1.00 81.75 88 TRP A N 1
ATOM 679 C CA . TRP A 1 88 ? 3.830 8.358 13.365 1.00 81.75 88 TRP A CA 1
ATOM 680 C C . TRP A 1 88 ? 5.084 8.956 12.713 1.00 81.75 88 TRP A C 1
ATOM 682 O O . TRP A 1 88 ? 5.090 10.151 12.408 1.00 81.75 88 TRP A O 1
ATOM 692 N N . GLU A 1 89 ? 6.125 8.142 12.469 1.00 75.06 89 GLU A N 1
ATOM 693 C CA . GLU A 1 89 ? 7.447 8.595 11.972 1.00 75.06 89 GLU A CA 1
ATOM 694 C C . GLU A 1 89 ? 7.321 9.608 10.825 1.00 75.06 89 GLU A C 1
ATOM 696 O O . GLU A 1 89 ? 7.842 10.712 10.904 1.00 75.06 89 GLU A O 1
ATOM 701 N N . ASP A 1 90 ? 6.576 9.267 9.774 1.00 76.31 90 ASP A N 1
ATOM 702 C CA . ASP A 1 90 ? 6.448 10.100 8.576 1.00 76.31 90 ASP A CA 1
ATOM 703 C C . ASP A 1 90 ? 5.598 11.377 8.795 1.00 76.31 90 ASP A C 1
ATOM 705 O O . ASP A 1 90 ? 5.818 12.376 8.104 1.00 76.31 90 ASP A O 1
ATOM 709 N N . LYS A 1 91 ? 4.662 11.404 9.760 1.00 79.12 91 LYS A N 1
ATOM 710 C CA . LYS A 1 91 ? 3.947 12.643 10.140 1.00 79.12 91 LYS A CA 1
ATOM 711 C C . LYS A 1 91 ? 4.858 13.573 10.936 1.00 79.12 91 LYS A C 1
ATOM 713 O O . LYS A 1 91 ? 4.941 14.751 10.606 1.00 79.12 91 LYS A O 1
ATOM 718 N N . LEU A 1 92 ? 5.597 13.033 11.905 1.00 79.44 92 LEU A N 1
ATOM 719 C CA . LEU A 1 92 ? 6.549 13.787 12.729 1.00 79.44 92 LEU A CA 1
ATOM 720 C C . LEU A 1 92 ? 7.750 14.302 11.914 1.00 79.44 92 LEU A C 1
ATOM 722 O O . LEU A 1 92 ? 8.163 15.445 12.070 1.00 79.44 92 LEU A O 1
ATOM 726 N N . ARG A 1 93 ? 8.300 13.470 11.021 1.00 78.19 93 ARG A N 1
ATOM 727 C CA . ARG A 1 93 ? 9.557 13.731 10.299 1.00 78.19 93 ARG A CA 1
ATOM 728 C C . ARG A 1 93 ? 9.389 14.549 9.015 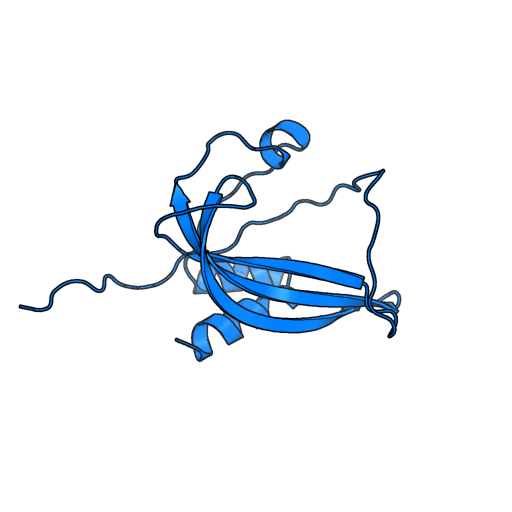1.00 78.19 93 ARG A C 1
ATOM 730 O O . ARG A 1 93 ? 10.328 15.236 8.625 1.00 78.19 93 ARG A O 1
ATOM 737 N N . ILE A 1 94 ? 8.254 14.432 8.312 1.00 77.00 94 ILE A N 1
ATOM 738 C CA . ILE A 1 94 ? 8.016 15.121 7.021 1.00 77.00 94 ILE A CA 1
ATOM 739 C C . ILE A 1 94 ? 6.592 15.687 6.853 1.00 77.00 94 ILE A C 1
ATOM 741 O O . ILE A 1 94 ? 6.192 15.993 5.728 1.00 77.00 94 ILE A O 1
ATOM 745 N N . GLY A 1 95 ? 5.804 15.805 7.927 1.00 80.31 95 GLY A N 1
ATOM 746 C CA . GLY A 1 95 ? 4.449 16.367 7.863 1.00 80.31 95 GLY A CA 1
ATOM 747 C C . GLY A 1 95 ? 3.472 15.555 7.004 1.00 80.31 95 GLY A C 1
ATOM 748 O O . GLY A 1 95 ? 2.536 16.118 6.433 1.00 80.31 95 GLY A O 1
ATOM 749 N N . ARG A 1 96 ? 3.695 14.241 6.837 1.00 78.94 96 ARG A N 1
ATOM 750 C CA . ARG A 1 96 ? 2.822 13.387 6.017 1.00 78.94 96 ARG A CA 1
ATOM 751 C C . ARG A 1 96 ? 1.430 13.282 6.644 1.00 78.94 96 ARG A C 1
ATOM 753 O O . ARG A 1 96 ? 1.291 12.933 7.811 1.00 78.94 96 ARG A O 1
ATOM 760 N N . THR A 1 97 ? 0.402 13.526 5.840 1.00 81.38 97 THR A N 1
ATOM 761 C CA . THR A 1 97 ? -1.008 13.346 6.207 1.00 81.38 97 THR A CA 1
ATOM 762 C C . THR A 1 97 ? -1.582 12.067 5.594 1.00 81.38 97 THR A C 1
ATOM 764 O O . THR A 1 97 ? -1.026 11.519 4.637 1.00 81.38 97 THR A O 1
ATOM 767 N N . ARG A 1 98 ? -2.714 11.601 6.134 1.00 81.25 98 ARG A N 1
ATOM 768 C CA . ARG A 1 98 ? -3.543 10.540 5.550 1.00 81.25 98 ARG A CA 1
ATOM 769 C C . ARG A 1 98 ? -4.997 10.988 5.429 1.00 81.25 98 ARG A C 1
ATOM 771 O O . ARG A 1 98 ? -5.407 11.926 6.105 1.00 81.25 98 ARG A O 1
ATOM 778 N N . LYS A 1 99 ? -5.742 10.329 4.544 1.00 81.81 99 LYS A N 1
ATOM 779 C CA . LYS A 1 99 ? -7.193 10.442 4.375 1.00 81.81 99 LYS A CA 1
ATOM 780 C C . LYS A 1 99 ? -7.688 9.132 3.751 1.00 81.81 99 LYS A C 1
ATOM 782 O O . LYS A 1 99 ? -6.992 8.578 2.905 1.00 81.81 99 LYS A O 1
ATOM 787 N N . TRP A 1 100 ? -8.876 8.686 4.146 1.00 80.81 100 TRP A N 1
ATOM 788 C CA . TRP A 1 100 ? -9.624 7.635 3.463 1.00 80.81 100 TRP A CA 1
ATOM 789 C C . TRP A 1 100 ? -10.397 8.199 2.259 1.00 80.81 100 TRP A C 1
ATOM 791 O O . TRP A 1 100 ? -10.917 9.317 2.315 1.00 80.81 100 TRP A O 1
ATOM 801 N N . PHE A 1 101 ? -10.449 7.446 1.161 1.00 81.69 101 PHE A N 1
ATOM 802 C CA . PHE A 1 101 ? -11.168 7.817 -0.061 1.00 81.69 101 PHE A CA 1
ATOM 803 C C . PHE A 1 101 ? -12.082 6.666 -0.498 1.00 81.69 101 PHE A C 1
ATOM 805 O O . PHE A 1 101 ? -11.569 5.550 -0.619 1.00 81.69 101 PHE A O 1
ATOM 812 N N . PRO A 1 102 ? -13.376 6.907 -0.795 1.00 84.06 102 PRO A N 1
ATOM 813 C CA . PRO A 1 102 ? -14.231 5.933 -1.476 1.00 84.06 102 PRO A CA 1
ATOM 814 C C . PRO A 1 102 ? -13.557 5.397 -2.742 1.00 84.06 102 PRO A C 1
ATOM 816 O O . PRO A 1 102 ? -12.779 6.116 -3.366 1.00 84.06 102 PRO A O 1
ATOM 819 N N . ILE A 1 103 ? -13.849 4.156 -3.139 1.00 83.25 103 ILE A N 1
ATOM 820 C CA . ILE A 1 103 ? -13.122 3.438 -4.207 1.00 83.25 103 ILE A CA 1
ATOM 821 C C . ILE A 1 103 ? -12.975 4.261 -5.500 1.00 83.25 103 ILE A C 1
ATOM 823 O O . ILE A 1 103 ? -11.872 4.384 -6.032 1.00 83.25 103 ILE A O 1
ATOM 827 N N . GLU A 1 104 ? -14.046 4.899 -5.974 1.00 85.94 104 GLU A N 1
ATOM 828 C CA . GLU A 1 104 ? -13.988 5.758 -7.163 1.00 85.94 104 GLU A CA 1
ATOM 829 C C . GLU A 1 104 ? -13.058 6.968 -6.992 1.00 85.94 104 GLU A C 1
ATOM 831 O O . GLU A 1 104 ? -12.339 7.355 -7.913 1.00 85.94 104 GLU A O 1
ATOM 836 N N . ASP A 1 105 ? -13.072 7.593 -5.817 1.00 86.62 105 ASP A N 1
ATOM 837 C CA . ASP A 1 105 ? -12.223 8.738 -5.500 1.00 86.62 105 ASP A CA 1
ATOM 838 C C . ASP A 1 105 ? -10.769 8.312 -5.299 1.00 86.62 105 ASP A C 1
ATOM 840 O O . ASP A 1 105 ? -9.858 9.034 -5.708 1.00 86.62 105 ASP A O 1
ATOM 844 N N . ALA A 1 106 ? -10.539 7.118 -4.750 1.00 85.25 106 ALA A N 1
ATOM 845 C CA . ALA A 1 106 ? -9.226 6.501 -4.702 1.00 85.25 106 ALA A CA 1
ATOM 846 C C . ALA A 1 106 ? -8.682 6.287 -6.123 1.00 85.25 106 ALA A C 1
ATOM 848 O O . ALA A 1 106 ? -7.558 6.709 -6.392 1.00 85.25 106 ALA A O 1
ATOM 849 N N . PHE A 1 107 ? -9.487 5.779 -7.067 1.00 88.00 107 PHE A N 1
ATOM 850 C CA . PHE A 1 107 ? -9.116 5.727 -8.487 1.00 88.00 107 PHE A CA 1
ATOM 851 C C . PHE A 1 107 ? -8.788 7.115 -9.061 1.00 88.00 107 PHE A C 1
ATOM 853 O O . PHE A 1 107 ? -7.716 7.291 -9.640 1.00 88.00 107 PHE A O 1
ATOM 860 N N . LYS A 1 108 ? -9.629 8.135 -8.832 1.00 90.50 108 LYS A N 1
ATOM 861 C CA . LYS A 1 108 ? -9.374 9.523 -9.282 1.00 90.50 108 LYS A CA 1
ATOM 862 C C . LYS A 1 108 ? -8.055 10.087 -8.709 1.00 90.50 108 LYS A C 1
ATOM 864 O O . LYS A 1 108 ? -7.322 10.788 -9.411 1.00 90.50 108 LYS A O 1
ATOM 869 N N . GLN A 1 109 ? -7.710 9.776 -7.453 1.00 89.25 109 GLN A N 1
ATOM 870 C CA . GLN A 1 109 ? -6.431 10.166 -6.835 1.00 89.25 109 GLN A CA 1
ATOM 871 C C . GLN A 1 109 ? -5.237 9.359 -7.370 1.00 89.25 109 GLN A C 1
ATOM 873 O O . GLN A 1 109 ? -4.164 9.931 -7.582 1.00 89.25 109 GLN A O 1
ATOM 878 N N . LEU A 1 110 ? -5.398 8.052 -7.578 1.00 88.31 110 LEU A N 1
ATOM 879 C CA . LEU A 1 110 ? -4.373 7.173 -8.138 1.00 88.31 110 LEU A CA 1
ATOM 880 C C . LEU A 1 110 ? -4.016 7.602 -9.552 1.00 88.31 110 LEU A C 1
ATOM 882 O O . LEU A 1 110 ? -2.866 7.954 -9.792 1.00 88.31 110 LEU A O 1
ATOM 886 N N . HIS A 1 111 ? -5.001 7.689 -10.440 1.00 89.00 111 HIS A N 1
ATOM 887 C CA . HIS A 1 111 ? -4.816 8.090 -11.829 1.00 89.00 111 HIS A CA 1
ATOM 888 C C . HIS A 1 111 ? -4.012 9.396 -11.948 1.00 89.00 111 HIS A C 1
ATOM 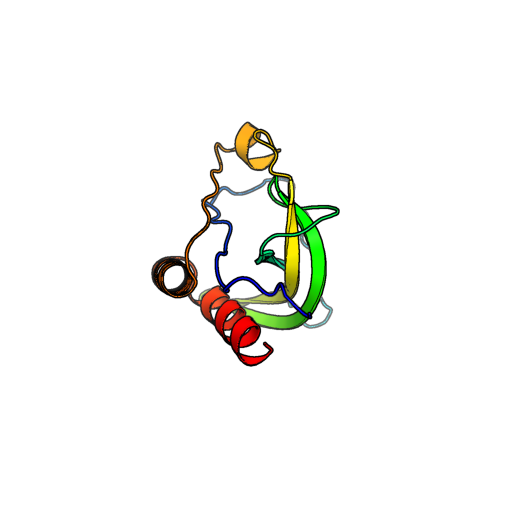890 O O . HIS A 1 111 ? -3.000 9.474 -12.644 1.00 89.00 111 HIS A O 1
ATOM 896 N N . ARG A 1 112 ? -4.398 10.417 -11.168 1.00 86.88 112 ARG A N 1
ATOM 897 C CA . ARG A 1 112 ? -3.789 11.755 -11.208 1.00 86.88 112 ARG A CA 1
ATOM 898 C C . ARG A 1 112 ? -2.376 11.843 -10.615 1.00 86.88 112 ARG A C 1
ATOM 900 O O . ARG A 1 112 ? -1.642 12.770 -10.954 1.00 86.88 112 ARG A O 1
ATOM 907 N N . TYR A 1 113 ? -1.994 10.959 -9.689 1.00 84.69 113 TYR A N 1
ATOM 908 C CA . TYR A 1 113 ? -0.753 11.125 -8.912 1.00 84.69 113 TYR A CA 1
ATOM 909 C C . TYR A 1 113 ? 0.171 9.902 -8.871 1.00 84.69 113 TYR A C 1
ATOM 911 O O . TYR A 1 113 ? 1.361 10.067 -8.582 1.00 84.69 113 TYR A O 1
ATOM 919 N N . LYS A 1 114 ? -0.351 8.692 -9.077 1.00 83.31 114 LYS A N 1
ATOM 920 C CA . LYS A 1 114 ? 0.300 7.378 -8.928 1.00 83.31 114 LYS A CA 1
ATOM 921 C C . LYS A 1 114 ? -0.362 6.325 -9.860 1.00 83.31 114 LYS A C 1
ATOM 923 O O . LYS A 1 114 ? -0.829 5.307 -9.354 1.00 83.31 114 LYS A O 1
ATOM 928 N N . PRO A 1 115 ? -0.402 6.523 -11.194 1.00 85.38 115 PRO A N 1
ATOM 929 C CA . PRO A 1 115 ? -1.115 5.617 -12.107 1.00 85.38 115 PRO A CA 1
ATOM 930 C C . PRO A 1 115 ? -0.626 4.160 -12.025 1.00 85.38 115 PRO A C 1
ATOM 932 O O . PRO A 1 115 ? -1.434 3.242 -12.029 1.00 85.38 115 PRO A O 1
ATOM 935 N N . ASN A 1 116 ? 0.671 3.924 -11.798 1.00 81.88 116 ASN A N 1
ATOM 936 C CA . ASN A 1 116 ? 1.239 2.574 -11.629 1.00 81.88 116 ASN A CA 1
ATOM 937 C C . ASN A 1 116 ? 0.783 1.867 -10.327 1.00 81.88 116 ASN A C 1
ATOM 939 O O . ASN A 1 116 ? 1.178 0.734 -10.088 1.00 81.88 116 ASN A O 1
ATOM 943 N N . GLN A 1 117 ? 0.007 2.533 -9.460 1.00 86.75 117 GLN A N 1
ATOM 944 C CA . GLN A 1 117 ? -0.675 1.933 -8.304 1.00 86.75 117 GLN A CA 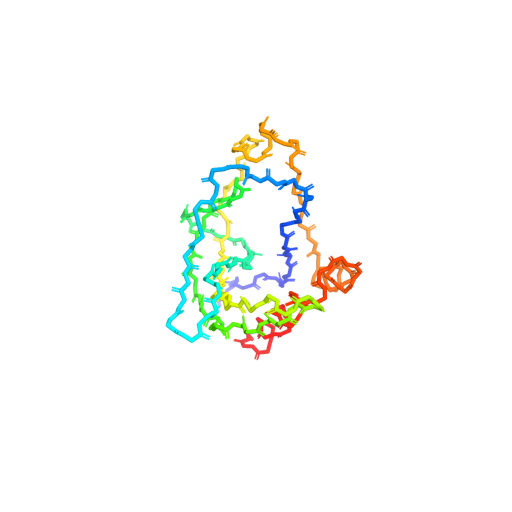1
ATOM 945 C C . GLN A 1 117 ? -2.194 1.788 -8.534 1.00 86.75 117 GLN A C 1
ATOM 947 O O . GLN A 1 117 ? -2.876 1.198 -7.703 1.00 86.75 117 GLN A O 1
ATOM 952 N N . GLU A 1 118 ? -2.731 2.313 -9.642 1.00 89.50 118 GLU A N 1
ATOM 953 C CA . GLU A 1 118 ? -4.142 2.185 -10.029 1.00 89.50 118 GLU A CA 1
ATOM 954 C C . GLU A 1 118 ? -4.501 0.727 -10.340 1.00 89.50 118 GLU A C 1
ATOM 956 O O . GLU A 1 118 ? -5.527 0.234 -9.878 1.00 89.50 118 GLU A O 1
ATOM 961 N N . SER A 1 119 ? -3.608 0.011 -11.032 1.00 88.75 119 SER A N 1
ATOM 962 C CA . SER A 1 119 ? -3.711 -1.432 -11.282 1.00 88.75 119 SER A CA 1
ATOM 963 C C . SER A 1 119 ? -3.837 -2.247 -9.995 1.00 88.75 119 SER A C 1
ATOM 965 O O . SER A 1 119 ? -4.620 -3.186 -9.959 1.00 88.75 119 SER A O 1
ATOM 967 N N . TYR A 1 120 ? -3.148 -1.857 -8.917 1.00 88.81 120 TYR A N 1
ATOM 968 C CA . TYR A 1 120 ? -3.211 -2.578 -7.641 1.00 88.81 120 TYR A CA 1
ATOM 969 C C . TYR A 1 120 ? -4.630 -2.535 -7.054 1.00 88.81 120 TYR A C 1
ATOM 971 O O . TYR A 1 120 ? -5.104 -3.525 -6.507 1.00 88.81 120 TYR A O 1
ATOM 979 N N . LEU A 1 121 ? -5.305 -1.382 -7.165 1.00 87.81 121 LEU A N 1
ATOM 980 C CA . LEU A 1 121 ? -6.683 -1.223 -6.699 1.00 87.81 121 LEU A CA 1
ATOM 981 C C . LEU A 1 121 ? -7.686 -1.905 -7.642 1.00 87.81 121 LEU A C 1
ATOM 983 O O . LEU A 1 121 ? -8.705 -2.386 -7.164 1.00 87.81 121 LEU A O 1
ATOM 987 N N . ARG A 1 122 ? -7.397 -1.984 -8.950 1.00 89.19 122 ARG A N 1
ATOM 988 C CA . ARG A 1 122 ? -8.200 -2.785 -9.891 1.00 89.19 122 ARG A CA 1
ATOM 989 C C . ARG A 1 122 ? -8.163 -4.263 -9.500 1.00 89.19 122 ARG A C 1
ATOM 991 O O . ARG A 1 122 ? -9.225 -4.831 -9.286 1.00 89.19 122 ARG A O 1
ATOM 998 N N . GLU A 1 123 ? -6.973 -4.834 -9.309 1.00 86.81 123 GLU A N 1
ATOM 999 C CA . GLU A 1 123 ? -6.807 -6.242 -8.914 1.00 86.81 123 GLU A CA 1
ATOM 1000 C C . GLU A 1 123 ? -7.537 -6.548 -7.596 1.00 86.81 123 GLU A C 1
ATOM 1002 O O . GLU A 1 123 ? -8.360 -7.455 -7.532 1.00 86.81 123 GLU A O 1
ATOM 1007 N N . ALA A 1 124 ? -7.345 -5.698 -6.576 1.00 84.81 124 ALA A N 1
ATOM 1008 C CA . ALA A 1 124 ? -7.984 -5.835 -5.264 1.00 84.81 124 ALA A CA 1
ATOM 1009 C C . ALA A 1 124 ? -9.522 -5.899 -5.294 1.00 84.81 124 ALA A C 1
ATOM 1011 O O . ALA A 1 124 ? -10.119 -6.400 -4.348 1.00 84.81 124 ALA A O 1
ATOM 1012 N N . ILE A 1 125 ? -10.154 -5.344 -6.332 1.00 82.62 125 ILE A N 1
ATOM 1013 C CA . ILE A 1 125 ? -11.614 -5.303 -6.497 1.00 82.62 125 ILE A CA 1
ATOM 1014 C C . ILE A 1 125 ? -12.109 -6.444 -7.395 1.00 82.62 125 ILE A C 1
ATOM 1016 O O . ILE A 1 125 ? -13.257 -6.847 -7.267 1.00 82.62 125 ILE A O 1
ATOM 1020 N N . MET A 1 126 ? -11.265 -6.980 -8.281 1.00 75.12 126 MET A N 1
ATOM 1021 C CA . MET A 1 126 ? -11.600 -8.153 -9.100 1.00 75.12 126 MET A CA 1
ATOM 1022 C C . MET A 1 126 ? -11.493 -9.470 -8.305 1.00 75.12 126 MET A C 1
ATOM 1024 O O . MET A 1 126 ? -12.159 -10.438 -8.658 1.00 75.12 126 MET A O 1
ATOM 1028 N N . ASP A 1 127 ? -10.694 -9.482 -7.232 1.00 58.38 127 ASP A N 1
ATOM 1029 C CA . ASP A 1 127 ? -10.501 -10.612 -6.305 1.00 58.38 127 ASP A CA 1
ATOM 1030 C C . ASP A 1 127 ? -11.528 -10.674 -5.140 1.00 58.38 127 ASP A C 1
ATOM 1032 O O . ASP A 1 127 ? -11.359 -11.494 -4.232 1.00 58.38 127 ASP A O 1
ATOM 1036 N N . THR A 1 128 ? -12.557 -9.807 -5.110 1.00 52.59 128 THR A N 1
ATOM 1037 C CA . THR A 1 128 ? -13.540 -9.694 -3.998 1.00 52.59 128 THR A CA 1
ATOM 1038 C C . THR A 1 128 ? -14.986 -9.896 -4.448 1.00 52.59 128 THR A C 1
ATOM 1040 O O . THR A 1 128 ? -15.685 -10.682 -3.770 1.00 52.59 128 THR A O 1
#

Foldseek 3Di:
DDDDDDDDFKWDFDDDDDDDDVPDWDADPVQATEAEEETEAAADAQDDDQWGWDFPDWLAWQWDQDPVRHIHTYTYTYIHTHDGGPDDDCCVPPVGDGDIDGLVVVLVVCVVPPVSCSVVSVSVVVVD

pLDDT: mean 71.69, std 19.35, range [21.27, 92.62]